Protein AF-A0A964MCM8-F1 (afdb_monomer)

Solvent-accessible surface area (backbone atoms only — not comparable to full-atom values): 9255 Å² total; per-residue (Å²): 135,84,78,89,82,78,86,88,71,55,72,67,58,55,50,50,52,54,50,53,54,49,52,50,50,51,35,54,75,69,62,59,76,47,90,63,88,43,72,68,50,42,53,50,51,51,52,51,49,53,51,48,52,52,49,48,54,55,45,53,73,72,63,67,75,80,84,66,51,54,49,57,73,44,36,66,46,43,74,68,31,87,47,74,64,31,44,46,51,30,37,40,53,39,20,76,65,66,74,76,42,90,62,62,58,70,63,44,62,72,70,38,53,75,67,56,45,48,52,52,51,47,44,51,51,48,42,72,73,48,45,83,72,33,65,48,47,54,51,49,36,52,52,54,52,53,50,53,51,52,53,54,50,53,55,58,77,74,105

Sequence (159 aa):
MSKPRYIVIEASELHSLVTTGRQLLDLIQHGNLVAAEDDIALARCTGVTNLLDAHLADVEGLLIDQSASPFAEHRETLIHGGYSTARRLADLSLHLWNDSNPVALARLFGNADTRHTRMALEIIAAYASEGENDPAFMALGNELRDQRRAEAETNREAA

Nearest PDB structures (foldseek):
  3aai-assembly1_B  TM=5.731E-01  e=9.913E+00  Thermus thermophilus HB8
  3aai-assembly1_D  TM=5.545E-01  e=9.913E+00  Thermus thermophilus HB8
  1ow6-assembly3_C-3  TM=3.435E-01  e=3.345E+00  Homo sapiens

Radiu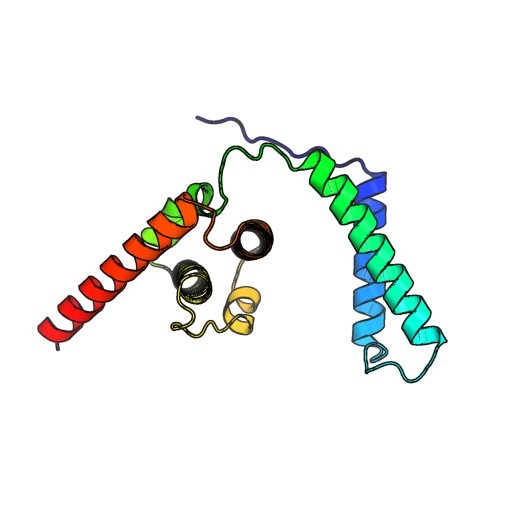s of gyration: 19.25 Å; Cα contacts (8 Å, |Δi|>4): 92; chains: 1; bounding box: 41×38×56 Å

Foldseek 3Di:
DDDDDDQDDPPVLVVLVVVLVVLVVVCVVVVLPDPDPDPVSVVSVVVSVVSVVVSVVVVVVRVPPVPDQLLRVCVCLCQVVPDDLSVLLVLLLLCLQPVPRDHPVVVNVVPDDPVSVVSSVSSVVSCVVQNPVPPSSNVSNVSSVVVVVVVVVVVVVVD

Structure (mmCIF, N/CA/C/O backbone):
data_AF-A0A964MCM8-F1
#
_entry.id   AF-A0A964MCM8-F1
#
loop_
_atom_site.group_PDB
_atom_site.id
_atom_site.type_symbol
_atom_site.label_atom_id
_atom_site.label_alt_id
_atom_site.label_comp_id
_atom_site.label_asym_id
_atom_site.label_entity_id
_atom_site.label_seq_id
_atom_site.pdbx_PDB_ins_code
_atom_site.Cartn_x
_atom_site.Cartn_y
_atom_site.Cartn_z
_atom_site.occupancy
_atom_site.B_iso_or_equiv
_atom_site.auth_seq_id
_atom_site.auth_comp_id
_atom_site.auth_asym_id
_atom_site.auth_atom_id
_atom_site.pdbx_PDB_model_num
ATOM 1 N N . MET A 1 1 ? 17.357 18.616 2.699 1.00 36.03 1 MET A N 1
ATOM 2 C CA . MET A 1 1 ? 17.339 17.524 3.699 1.00 36.03 1 MET A CA 1
ATOM 3 C C . MET A 1 1 ? 16.099 17.714 4.559 1.00 36.03 1 MET A C 1
ATOM 5 O O . MET A 1 1 ? 16.054 18.675 5.318 1.00 36.03 1 MET A O 1
ATOM 9 N N . SER A 1 2 ? 15.064 16.896 4.355 1.00 36.19 2 SER A N 1
ATOM 10 C CA . SER A 1 2 ? 13.811 16.982 5.120 1.00 36.19 2 SER A CA 1
ATOM 11 C C . SER A 1 2 ? 14.014 16.361 6.507 1.00 36.19 2 SER A C 1
ATOM 13 O O . SER A 1 2 ? 14.630 15.300 6.609 1.00 36.19 2 SER A O 1
ATOM 15 N N . LYS A 1 3 ? 13.571 17.032 7.578 1.00 31.70 3 LYS A N 1
ATOM 16 C CA . LYS A 1 3 ? 13.626 16.477 8.943 1.00 31.70 3 LYS A CA 1
ATOM 17 C C . LYS A 1 3 ? 12.657 15.287 9.040 1.00 31.70 3 LYS A C 1
ATOM 19 O O . LYS A 1 3 ? 11.538 15.418 8.548 1.00 31.70 3 LYS A O 1
ATOM 24 N N . PRO A 1 4 ? 13.027 14.173 9.701 1.00 30.97 4 PRO A N 1
ATOM 25 C CA . PRO A 1 4 ? 12.075 13.105 9.983 1.00 30.97 4 PRO A CA 1
ATOM 26 C C . PRO A 1 4 ? 10.938 13.662 10.850 1.00 30.97 4 PRO A C 1
ATOM 28 O O . PRO A 1 4 ? 11.187 14.245 11.908 1.00 30.97 4 PRO A O 1
ATOM 31 N N . ARG A 1 5 ? 9.698 13.541 10.362 1.00 37.16 5 ARG A N 1
ATOM 32 C CA . ARG A 1 5 ? 8.482 13.870 11.113 1.00 37.16 5 ARG A CA 1
ATOM 33 C C . ARG A 1 5 ? 8.104 12.646 11.944 1.00 37.16 5 ARG A C 1
ATOM 35 O O . ARG A 1 5 ? 7.924 11.562 11.397 1.00 37.16 5 ARG A O 1
ATOM 42 N N . TYR A 1 6 ? 8.042 12.818 13.260 1.00 36.84 6 TYR A N 1
ATOM 43 C CA . TYR A 1 6 ? 7.630 11.774 14.194 1.00 36.84 6 TYR A CA 1
ATOM 44 C C . TYR A 1 6 ? 6.135 11.921 14.469 1.00 36.84 6 TYR A C 1
ATOM 46 O O . TYR A 1 6 ? 5.675 13.025 14.754 1.00 36.84 6 TYR A O 1
ATOM 54 N N . ILE A 1 7 ? 5.400 10.813 14.393 1.00 42.69 7 ILE A N 1
ATOM 55 C CA . ILE A 1 7 ? 4.033 10.730 14.908 1.00 42.69 7 ILE A CA 1
ATOM 56 C C . ILE A 1 7 ? 4.163 10.521 16.415 1.00 42.69 7 ILE A C 1
ATOM 58 O O . ILE A 1 7 ? 4.815 9.572 16.857 1.00 42.69 7 ILE A O 1
ATOM 62 N N . VAL A 1 8 ? 3.603 11.442 17.194 1.00 41.28 8 VAL A N 1
ATOM 63 C CA . VAL A 1 8 ? 3.548 11.331 18.652 1.00 41.28 8 VAL A CA 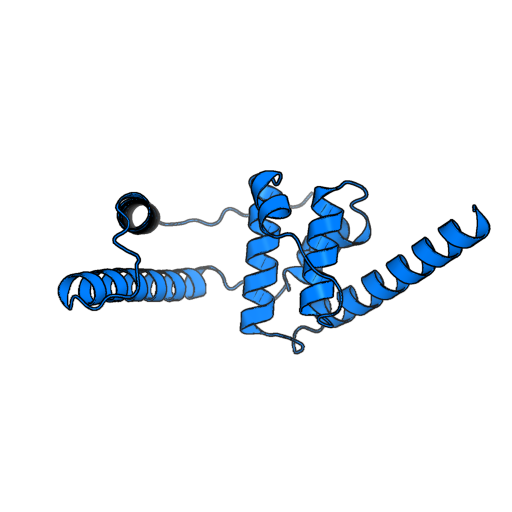1
ATOM 64 C C . VAL 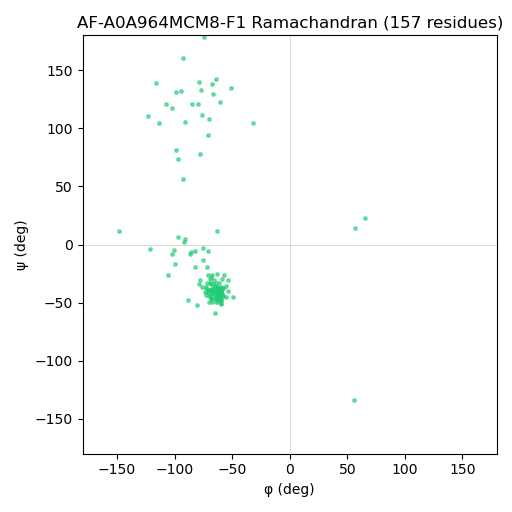A 1 8 ? 2.241 10.625 18.981 1.00 41.28 8 VAL A C 1
ATOM 66 O O . VAL A 1 8 ? 1.178 11.213 18.835 1.00 41.28 8 VAL A O 1
ATOM 69 N N . ILE A 1 9 ? 2.339 9.352 19.354 1.00 46.50 9 ILE A N 1
ATOM 70 C CA . ILE A 1 9 ? 1.222 8.570 19.890 1.00 46.50 9 ILE A CA 1
ATOM 71 C C . ILE A 1 9 ? 1.387 8.575 21.404 1.00 46.50 9 ILE A C 1
ATOM 73 O O . ILE A 1 9 ? 2.487 8.295 21.899 1.00 46.50 9 ILE A O 1
ATOM 77 N N . GLU A 1 10 ? 0.324 8.884 22.138 1.00 54.09 10 GLU A N 1
ATOM 78 C CA . GLU A 1 10 ? 0.373 8.829 23.594 1.00 54.09 10 GLU A CA 1
ATOM 79 C C . GLU A 1 10 ? 0.601 7.383 24.053 1.00 54.09 10 GLU A C 1
ATOM 81 O O . GLU A 1 10 ? 0.086 6.417 23.480 1.00 54.09 10 GLU A O 1
ATOM 86 N N . ALA A 1 11 ? 1.390 7.196 25.113 1.00 49.72 11 ALA A N 1
ATOM 87 C CA . ALA A 1 11 ? 1.774 5.856 25.566 1.00 49.72 11 ALA A CA 1
ATOM 88 C C . ALA A 1 11 ? 0.557 4.976 25.919 1.00 49.72 11 ALA A C 1
ATOM 90 O O . ALA A 1 11 ? 0.608 3.755 25.761 1.00 49.72 11 ALA A O 1
ATOM 91 N N . SER A 1 12 ? -0.542 5.592 26.364 1.00 52.06 12 SER A N 1
ATOM 92 C CA . SER A 1 12 ? -1.817 4.925 26.640 1.00 52.06 12 SER A CA 1
ATOM 93 C C . SER A 1 12 ? -2.510 4.411 25.379 1.00 52.06 12 SER A C 1
ATOM 95 O O . SER A 1 12 ? -3.036 3.302 25.392 1.00 52.06 12 SER A O 1
ATOM 97 N N . GLU A 1 13 ? -2.479 5.172 24.287 1.00 51.34 13 GLU A N 1
ATOM 98 C CA . GLU A 1 13 ? -3.099 4.793 23.012 1.00 51.34 13 GLU A CA 1
ATOM 99 C C . GLU A 1 13 ? -2.336 3.633 22.373 1.00 51.34 13 GLU A C 1
ATOM 101 O O . GLU A 1 13 ? -2.929 2.635 21.964 1.00 51.34 13 GLU A O 1
ATOM 106 N N . LEU A 1 14 ? -1.000 3.703 22.397 1.00 54.69 14 LEU A N 1
ATOM 107 C CA . LEU A 1 14 ? -0.145 2.609 21.943 1.00 54.69 14 LEU A CA 1
ATOM 108 C C . LEU A 1 14 ? -0.375 1.332 22.768 1.00 54.69 14 LEU A C 1
ATOM 110 O O . LEU A 1 14 ? -0.400 0.229 22.220 1.00 54.69 14 LEU A O 1
ATOM 114 N N . HIS A 1 15 ? -0.563 1.466 24.084 1.00 59.41 15 HIS A N 1
ATOM 115 C CA . HIS A 1 15 ? -0.838 0.332 24.963 1.00 59.41 15 HIS A CA 1
ATOM 116 C C . HIS A 1 15 ? -2.194 -0.321 24.665 1.00 59.41 15 HIS A C 1
ATOM 118 O O . HIS A 1 15 ? -2.280 -1.552 24.606 1.00 59.41 15 HIS A O 1
ATOM 124 N N . SER A 1 16 ? -3.234 0.482 24.430 1.00 57.84 16 SER A N 1
ATOM 125 C CA . SER A 1 16 ? -4.555 -0.012 24.036 1.00 57.84 16 SER A CA 1
ATOM 126 C C . SER A 1 16 ? -4.505 -0.723 22.685 1.00 57.84 16 SER A C 1
ATOM 128 O O . SER A 1 16 ? -4.964 -1.858 22.584 1.00 57.84 16 SER A O 1
ATOM 130 N N . LEU A 1 17 ? -3.834 -0.141 21.685 1.00 58.72 17 LEU A N 1
ATOM 131 C CA . LEU A 1 17 ? -3.694 -0.740 20.355 1.00 58.72 17 LEU A CA 1
ATOM 132 C C . LEU A 1 17 ? -2.978 -2.102 20.404 1.00 58.72 17 LEU A C 1
ATOM 134 O O . LEU A 1 17 ? -3.432 -3.085 19.815 1.00 58.72 17 LEU A O 1
ATOM 138 N N . VAL A 1 18 ? -1.878 -2.189 21.160 1.00 62.91 18 VAL A N 1
ATOM 139 C CA . VAL A 1 18 ? -1.137 -3.444 21.371 1.00 62.91 18 VAL A CA 1
ATOM 140 C C . VAL A 1 18 ? -1.993 -4.483 22.097 1.00 62.91 18 VAL A C 1
ATOM 142 O O . VAL A 1 18 ? -1.915 -5.673 21.787 1.00 62.91 18 VAL A O 1
ATOM 145 N N . THR A 1 19 ? -2.815 -4.057 23.054 1.00 67.81 19 THR A N 1
ATOM 146 C CA . THR A 1 19 ? -3.701 -4.953 23.807 1.00 67.81 19 THR A CA 1
ATOM 147 C C . THR A 1 19 ? -4.802 -5.521 22.913 1.00 67.81 19 THR A C 1
ATOM 149 O O . THR A 1 19 ? -4.988 -6.738 22.884 1.00 67.81 19 THR A O 1
ATOM 152 N N . THR A 1 20 ? -5.448 -4.677 22.109 1.00 63.22 20 THR A N 1
ATOM 153 C CA . THR A 1 20 ? -6.469 -5.082 21.131 1.00 63.22 20 THR A CA 1
ATOM 154 C C . THR A 1 20 ? -5.890 -6.030 20.078 1.00 63.22 20 THR A C 1
ATOM 156 O O . THR A 1 20 ? -6.459 -7.088 19.805 1.00 63.22 20 THR A O 1
ATOM 159 N N . GLY A 1 21 ? -4.697 -5.729 19.549 1.00 62.41 21 GLY A N 1
ATOM 160 C CA . GLY A 1 21 ? -4.002 -6.608 18.603 1.00 62.41 21 GLY A CA 1
ATOM 161 C C . GLY A 1 21 ? -3.665 -7.987 19.185 1.00 62.41 21 GLY A C 1
ATOM 162 O O . GLY A 1 21 ? -3.789 -9.000 18.497 1.00 62.41 21 GLY A O 1
ATOM 163 N N . ARG A 1 22 ? -3.293 -8.057 20.471 1.00 64.25 22 ARG A N 1
ATOM 164 C CA . ARG A 1 22 ? -3.052 -9.332 21.170 1.00 64.25 22 ARG A CA 1
ATOM 165 C C . ARG A 1 22 ? -4.330 -10.143 21.360 1.00 64.25 22 ARG A C 1
ATOM 167 O O . ARG A 1 22 ? -4.288 -11.355 21.192 1.00 64.25 22 ARG A O 1
ATOM 174 N N . GLN A 1 23 ? -5.448 -9.492 21.673 1.00 61.06 23 GLN A N 1
ATOM 175 C CA . GLN A 1 23 ? -6.742 -10.163 21.822 1.00 61.06 23 GLN A CA 1
ATOM 176 C C . GLN A 1 23 ? -7.234 -10.757 20.496 1.00 61.06 23 GLN A C 1
ATOM 178 O O . GLN A 1 23 ? -7.723 -11.882 20.475 1.00 61.06 23 GLN A O 1
ATOM 183 N N . LEU A 1 24 ? -7.039 -10.053 19.377 1.00 60.75 24 LEU A N 1
ATOM 184 C CA . LEU A 1 24 ? -7.318 -10.599 18.044 1.00 60.75 24 LEU A CA 1
ATOM 185 C C . LEU A 1 24 ? -6.454 -11.812 17.730 1.00 60.75 24 LEU A C 1
ATOM 187 O O . LEU A 1 24 ? -6.965 -12.830 17.272 1.00 60.75 24 LEU A O 1
ATOM 191 N N . LEU A 1 25 ? -5.150 -11.711 17.988 1.00 58.91 25 LEU A N 1
ATOM 192 C CA . LEU A 1 25 ? -4.222 -12.807 17.742 1.00 58.91 25 LEU A CA 1
ATOM 193 C C . LEU A 1 25 ? -4.598 -14.058 18.551 1.00 58.91 25 LEU A C 1
ATOM 195 O O . LEU A 1 25 ? -4.571 -15.155 18.001 1.00 58.91 25 LEU A O 1
ATOM 199 N N . ASP A 1 26 ? -5.003 -13.888 19.810 1.00 65.62 26 ASP A N 1
ATOM 200 C CA . ASP A 1 26 ? -5.480 -14.962 20.689 1.00 65.62 26 ASP A CA 1
ATOM 201 C C . ASP A 1 26 ? -6.758 -15.629 20.144 1.00 65.62 26 ASP A C 1
ATOM 203 O O . ASP A 1 26 ? -6.834 -16.854 20.020 1.00 65.62 26 ASP A O 1
ATOM 207 N N . LEU A 1 27 ? -7.732 -14.825 19.698 1.00 60.66 27 LEU A N 1
ATOM 208 C CA . LEU A 1 27 ? -8.968 -15.319 19.078 1.00 60.66 27 LEU A CA 1
ATOM 209 C C . LEU A 1 27 ? -8.703 -16.105 17.783 1.00 60.66 27 LEU A C 1
ATOM 211 O O . LEU A 1 27 ? -9.350 -17.129 17.547 1.00 60.66 27 LEU A O 1
ATOM 215 N N . ILE A 1 28 ? -7.741 -15.660 16.966 1.00 58.12 28 ILE A N 1
ATOM 216 C CA . ILE A 1 28 ? -7.313 -16.361 15.745 1.00 58.12 28 ILE A CA 1
ATOM 217 C C . ILE A 1 28 ? -6.619 -17.681 16.104 1.00 58.12 28 ILE A C 1
ATOM 219 O 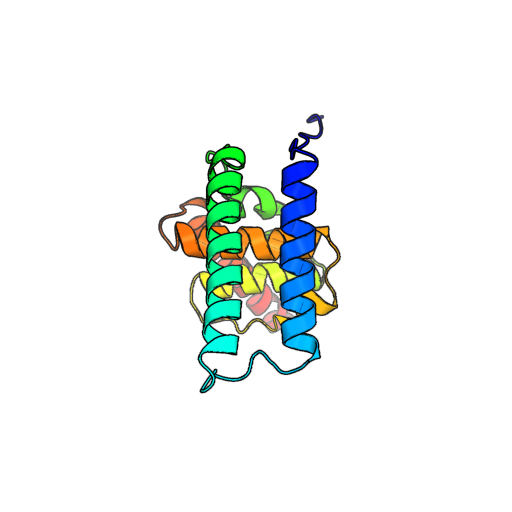O . ILE A 1 28 ? -6.955 -18.728 15.552 1.00 58.12 28 ILE A O 1
ATOM 223 N N . GLN A 1 29 ? -5.660 -17.650 17.034 1.00 63.16 29 GLN A N 1
ATOM 224 C CA . GLN A 1 29 ? -4.850 -18.814 17.414 1.00 63.16 29 GLN A CA 1
ATOM 225 C C . GLN A 1 29 ? -5.668 -19.922 18.076 1.00 63.16 29 GLN A C 1
ATOM 227 O O . GLN A 1 29 ? -5.344 -21.100 17.928 1.00 63.16 29 GLN A O 1
ATOM 232 N N . HIS A 1 30 ? -6.737 -19.558 18.778 1.00 66.88 30 HIS A N 1
ATOM 233 C CA . HIS A 1 30 ? -7.634 -20.509 19.423 1.00 66.88 30 HIS A CA 1
ATOM 234 C C . HIS A 1 30 ? -8.807 -20.952 18.544 1.00 66.88 30 HIS A C 1
ATOM 236 O O . HIS A 1 30 ? -9.651 -21.710 19.011 1.00 66.88 30 HIS A O 1
ATOM 242 N N . GLY A 1 31 ? -8.853 -20.533 17.273 1.00 54.66 31 GLY A N 1
ATOM 243 C CA . GLY A 1 31 ? -9.912 -20.938 16.346 1.00 54.66 31 GLY A CA 1
ATOM 244 C C . GLY A 1 31 ? -11.294 -20.414 16.744 1.00 54.66 31 GLY A C 1
ATOM 245 O O . GLY A 1 31 ? -12.300 -20.986 16.343 1.00 54.66 31 GLY A O 1
ATOM 246 N N . ASN A 1 32 ? -11.348 -19.333 17.527 1.00 55.50 32 ASN A N 1
ATOM 247 C CA . ASN A 1 32 ? -12.593 -18.697 17.964 1.00 55.50 32 ASN A CA 1
ATOM 248 C C . ASN A 1 32 ? -13.125 -17.687 16.931 1.00 55.50 32 ASN A C 1
ATOM 250 O O . ASN A 1 32 ? -14.227 -17.170 17.079 1.00 55.50 32 ASN A O 1
ATOM 254 N N . LEU A 1 33 ? -12.349 -17.417 15.877 1.00 51.84 33 LEU A N 1
ATOM 255 C CA . LEU A 1 33 ? -12.755 -16.690 14.672 1.00 51.84 33 LEU A CA 1
ATOM 256 C C . LEU A 1 33 ? -13.235 -17.672 13.593 1.00 51.84 33 LEU A C 1
ATOM 258 O O . LEU A 1 33 ? -12.713 -17.730 12.483 1.00 51.84 33 LEU A O 1
ATOM 262 N N . VAL A 1 34 ? -14.228 -18.486 13.933 1.00 46.16 34 VAL A N 1
ATOM 263 C CA . VAL A 1 34 ? -15.042 -19.229 12.963 1.00 46.16 34 VAL A CA 1
ATOM 264 C C . VAL A 1 34 ? -16.456 -18.682 13.108 1.00 46.16 34 VAL A C 1
ATOM 266 O O . VAL A 1 34 ? -16.851 -18.375 14.229 1.00 46.16 34 VAL A O 1
ATOM 269 N N . ALA A 1 35 ? -17.159 -18.487 11.983 1.00 46.00 35 ALA A N 1
ATOM 270 C CA . ALA A 1 35 ? -18.496 -17.889 11.893 1.00 46.00 35 ALA A CA 1
ATOM 271 C C . ALA A 1 35 ? -19.339 -18.195 13.143 1.00 46.00 35 ALA A C 1
ATOM 273 O O . ALA A 1 35 ? -19.735 -19.337 13.365 1.00 46.00 35 ALA A O 1
ATOM 274 N N . ALA A 1 36 ? -19.498 -17.190 14.005 1.00 45.91 36 ALA A N 1
ATOM 275 C CA . ALA A 1 36 ? -20.010 -17.393 15.348 1.00 45.91 36 ALA A CA 1
ATOM 276 C C . ALA A 1 36 ? -21.498 -17.767 15.293 1.00 45.91 36 ALA A C 1
ATOM 278 O O . ALA A 1 36 ? -22.340 -16.919 15.018 1.00 45.91 36 ALA A O 1
ATOM 279 N N . GLU A 1 37 ? -21.814 -19.031 15.578 1.00 49.94 37 GLU A N 1
ATOM 280 C CA . GLU A 1 37 ? -23.148 -19.449 16.043 1.00 49.94 37 GLU A CA 1
ATOM 281 C C . GLU A 1 37 ? -23.307 -19.227 17.565 1.00 49.94 37 GLU A C 1
ATOM 283 O O . GLU A 1 37 ? -24.387 -19.426 18.113 1.00 49.94 37 GLU A O 1
ATOM 288 N N . ASP A 1 38 ? -22.233 -18.812 18.252 1.00 58.44 38 ASP A N 1
ATOM 289 C CA . ASP A 1 38 ? -22.187 -18.538 19.691 1.00 58.44 38 ASP A CA 1
ATOM 290 C C . ASP A 1 38 ? -22.227 -17.0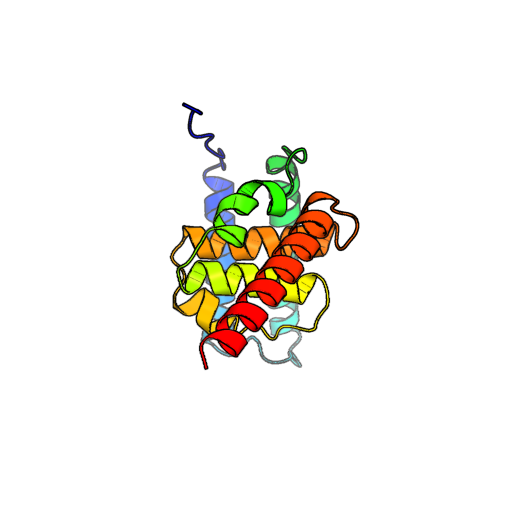24 19.968 1.00 58.44 38 ASP A C 1
ATOM 292 O O . ASP A 1 38 ? -21.304 -16.279 19.613 1.00 58.44 38 ASP A O 1
ATOM 296 N N . ASP A 1 39 ? -23.284 -16.583 20.656 1.00 54.12 39 ASP A N 1
ATOM 297 C CA . ASP A 1 39 ? -23.525 -15.195 21.069 1.00 54.12 39 ASP A CA 1
ATOM 298 C C . ASP A 1 39 ? -22.345 -14.589 21.852 1.00 54.12 39 ASP A C 1
ATOM 300 O O . ASP A 1 39 ? -22.085 -13.385 21.768 1.00 54.12 39 ASP A O 1
ATOM 304 N N . ILE A 1 40 ? -21.583 -15.405 22.591 1.00 57.00 40 ILE A N 1
ATOM 305 C CA . ILE A 1 40 ? -20.431 -14.941 23.376 1.00 57.00 40 ILE A CA 1
ATOM 306 C C . ILE A 1 40 ? -19.245 -14.611 22.463 1.00 57.00 40 ILE A C 1
ATOM 308 O O . ILE A 1 40 ? -18.553 -13.609 22.675 1.00 57.00 40 ILE A O 1
ATOM 312 N N . ALA A 1 41 ? -18.997 -15.434 21.443 1.00 52.12 41 ALA A N 1
ATOM 313 C CA . ALA A 1 41 ? -17.938 -15.199 20.466 1.00 52.12 41 ALA A CA 1
ATOM 314 C C . ALA A 1 41 ? -18.262 -13.985 19.585 1.00 52.12 41 ALA A C 1
ATOM 316 O O . ALA A 1 41 ? -17.377 -13.160 19.333 1.00 52.12 41 ALA A O 1
ATOM 317 N N . LEU A 1 42 ? -19.534 -13.820 19.204 1.00 54.97 42 LEU A N 1
ATOM 318 C CA . LEU A 1 42 ? -20.012 -12.648 18.474 1.00 54.97 42 LEU A CA 1
ATOM 319 C C . LEU A 1 42 ? -19.835 -11.367 19.300 1.00 54.97 42 LEU A C 1
ATOM 321 O O . LEU A 1 42 ? -19.215 -10.424 18.819 1.00 54.97 42 LEU A O 1
ATOM 325 N N . ALA A 1 43 ? -20.266 -11.354 20.566 1.00 59.38 43 ALA A N 1
ATOM 326 C CA . ALA A 1 43 ? -20.105 -10.195 21.447 1.00 59.38 43 ALA A CA 1
ATOM 327 C C . ALA A 1 43 ? -18.630 -9.801 21.652 1.00 59.38 43 ALA A C 1
ATOM 329 O O . ALA A 1 43 ? -18.301 -8.614 21.701 1.00 59.38 43 ALA A O 1
ATOM 330 N N . ARG A 1 44 ? -17.725 -10.786 21.734 1.00 54.28 44 ARG A N 1
ATOM 331 C CA . ARG A 1 44 ? -16.276 -10.546 21.824 1.00 54.28 44 ARG A CA 1
ATOM 332 C C . ARG A 1 44 ? -15.708 -9.966 20.533 1.00 54.28 44 ARG A C 1
ATOM 334 O O . ARG A 1 44 ? -14.970 -8.987 20.602 1.00 54.28 44 ARG A O 1
ATOM 341 N N . CYS A 1 45 ? -16.073 -10.520 19.378 1.00 53.03 45 CYS A N 1
ATOM 342 C CA . CYS A 1 45 ? -15.642 -9.993 18.083 1.00 53.03 45 CYS A CA 1
ATOM 343 C C . CYS A 1 45 ? -16.163 -8.568 17.868 1.00 53.03 45 CYS A C 1
ATOM 345 O O . CYS A 1 45 ? -15.379 -7.686 17.544 1.00 53.03 45 CYS A O 1
ATOM 347 N N . THR A 1 46 ? -17.442 -8.309 18.155 1.00 59.22 46 THR A N 1
ATOM 348 C CA . THR A 1 46 ? -18.038 -6.967 18.089 1.00 59.22 46 THR A CA 1
ATOM 349 C C . THR A 1 46 ? -17.351 -5.987 19.038 1.00 59.22 46 THR A C 1
ATOM 351 O O . THR A 1 46 ? -17.083 -4.856 18.648 1.00 59.22 46 THR A O 1
ATOM 354 N N . GLY A 1 47 ? -17.015 -6.401 20.264 1.00 58.94 47 GLY A N 1
ATOM 355 C CA . GLY A 1 47 ? -16.280 -5.554 21.207 1.00 58.94 47 GLY A CA 1
ATOM 356 C C . GLY A 1 47 ? -14.901 -5.149 20.684 1.00 58.94 47 GLY A C 1
ATOM 357 O O . GLY A 1 47 ? -14.505 -3.995 20.810 1.00 58.94 47 GLY A O 1
ATOM 358 N N . VAL A 1 48 ? -14.197 -6.080 20.042 1.00 56.53 48 VAL A N 1
ATOM 359 C CA . VAL A 1 48 ? -12.890 -5.823 19.433 1.00 56.53 48 VAL A CA 1
ATOM 360 C C . VAL A 1 48 ? -13.006 -4.957 18.176 1.00 56.53 48 VAL A C 1
ATOM 362 O O . VAL A 1 48 ? -12.211 -4.037 18.019 1.00 56.53 48 VAL A O 1
ATOM 365 N N . THR A 1 49 ? -14.002 -5.189 17.315 1.00 58.03 49 THR A N 1
ATOM 366 C CA . THR A 1 49 ? -14.278 -4.333 16.149 1.00 58.03 49 THR A CA 1
ATOM 367 C C . THR A 1 49 ? -14.614 -2.909 16.582 1.00 58.03 49 THR A C 1
ATOM 369 O O . THR A 1 49 ? -14.004 -1.980 16.081 1.00 58.03 49 THR A O 1
ATOM 372 N N . ASN A 1 50 ? -15.472 -2.727 17.589 1.00 60.91 50 ASN A N 1
ATOM 373 C CA . ASN A 1 50 ? -15.807 -1.400 18.113 1.00 60.91 50 ASN A CA 1
ATOM 374 C C . ASN A 1 50 ? -14.591 -0.682 18.721 1.00 60.91 50 ASN A C 1
ATOM 376 O O . ASN A 1 50 ? -14.477 0.534 18.608 1.00 60.91 50 ASN A O 1
ATOM 380 N N . LEU A 1 51 ? -13.686 -1.417 19.379 1.00 59.28 51 LEU A N 1
ATOM 381 C CA . LEU A 1 51 ? -12.436 -0.857 19.905 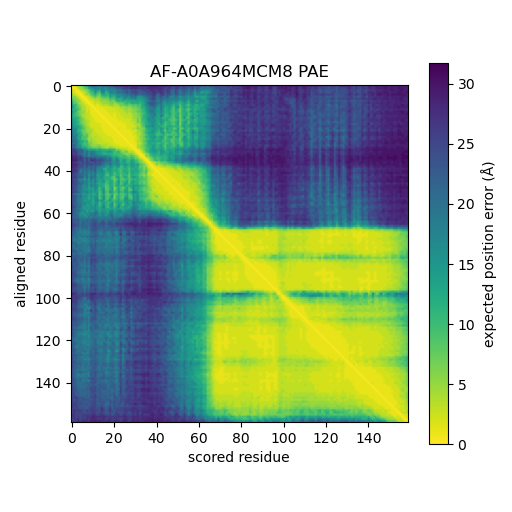1.00 59.28 51 LEU A CA 1
ATOM 382 C C . LEU A 1 51 ? -11.464 -0.483 18.784 1.00 59.28 51 LEU A C 1
ATOM 384 O O . LEU A 1 51 ? -10.802 0.546 18.876 1.00 59.28 51 LEU A O 1
ATOM 388 N N . LEU A 1 52 ? -11.377 -1.302 17.734 1.00 58.53 52 LEU A N 1
ATOM 389 C CA . LEU A 1 52 ? -10.608 -0.967 16.542 1.00 58.53 52 LEU A CA 1
ATOM 390 C C . LEU A 1 52 ? -11.185 0.261 15.845 1.00 58.53 52 LEU A C 1
ATOM 392 O O . LEU A 1 52 ? -10.413 1.158 15.553 1.00 58.53 52 LEU A O 1
ATOM 396 N N . ASP A 1 53 ? -12.500 0.338 15.650 1.00 58.50 53 ASP A N 1
ATOM 397 C CA . ASP A 1 53 ? -13.176 1.472 15.013 1.00 58.50 53 ASP A CA 1
ATOM 398 C C . ASP A 1 53 ? -13.011 2.760 15.827 1.00 58.50 53 ASP A C 1
ATOM 400 O O . ASP A 1 53 ? -12.718 3.810 15.264 1.00 58.50 53 ASP A O 1
ATOM 404 N N . ALA A 1 54 ? -13.126 2.691 17.159 1.00 62.16 54 ALA A N 1
ATOM 405 C CA . ALA A 1 54 ? -12.882 3.838 18.034 1.00 62.16 54 ALA A CA 1
ATOM 406 C C . ALA A 1 54 ? -11.427 4.321 17.941 1.00 62.16 54 ALA A C 1
ATOM 408 O O . ALA A 1 54 ? -11.173 5.514 17.805 1.00 62.16 54 ALA A O 1
ATOM 409 N N . HIS A 1 55 ? -10.466 3.394 17.944 1.00 58.97 55 HIS A N 1
ATOM 410 C CA . HIS A 1 55 ? -9.059 3.748 17.788 1.00 58.97 55 HIS A CA 1
ATOM 411 C C . HIS A 1 55 ? -8.709 4.198 16.372 1.00 58.97 55 HIS A C 1
ATOM 413 O O . HIS A 1 55 ? -7.857 5.065 16.226 1.00 58.97 55 HIS A O 1
ATOM 419 N N . LEU A 1 56 ? -9.354 3.658 15.339 1.00 57.25 56 LEU A N 1
ATOM 420 C CA . LEU A 1 56 ? -9.241 4.151 13.971 1.00 57.25 56 LEU A CA 1
ATOM 421 C C . LEU A 1 56 ? -9.778 5.576 13.878 1.00 57.25 56 LEU A C 1
ATOM 423 O O . LEU A 1 56 ? -9.090 6.396 13.298 1.00 57.25 56 LEU A O 1
ATOM 427 N N . ALA A 1 57 ? -10.905 5.905 14.512 1.00 56.59 57 ALA A N 1
ATOM 428 C CA . ALA A 1 57 ? -11.440 7.267 14.538 1.00 56.59 57 ALA A CA 1
ATOM 429 C C . ALA A 1 57 ? -10.519 8.258 15.284 1.00 56.59 57 ALA A C 1
ATOM 431 O O . ALA A 1 57 ? -10.304 9.380 14.820 1.00 56.59 57 ALA A O 1
ATOM 432 N N . ASP A 1 58 ? -9.927 7.843 16.410 1.00 49.56 58 ASP A N 1
ATOM 433 C CA . ASP A 1 58 ? -8.973 8.666 17.171 1.00 49.56 58 ASP A CA 1
ATOM 434 C C . ASP A 1 58 ? -7.651 8.861 16.404 1.00 49.56 58 ASP A C 1
ATOM 436 O O . ASP A 1 58 ? -7.079 9.953 16.371 1.00 49.56 58 ASP A O 1
ATOM 440 N N . VAL A 1 59 ? -7.183 7.808 15.727 1.00 48.66 59 VAL A N 1
ATOM 441 C CA . VAL A 1 59 ? -5.986 7.836 14.881 1.00 48.66 59 VAL A CA 1
ATOM 442 C C . VAL A 1 59 ? -6.246 8.599 13.580 1.00 48.66 59 VAL A C 1
ATOM 444 O O . VAL A 1 59 ? -5.377 9.349 13.155 1.00 48.66 59 VAL A O 1
ATOM 447 N N . GLU A 1 60 ? -7.432 8.511 12.980 1.00 48.19 60 GLU A N 1
ATOM 448 C CA . GLU A 1 60 ? -7.867 9.348 11.855 1.00 48.19 60 GLU A CA 1
ATOM 449 C C . GLU A 1 60 ? -7.850 10.828 12.252 1.00 48.19 60 GLU A C 1
ATOM 451 O O . GLU A 1 60 ? -7.345 11.651 11.496 1.00 48.19 60 GLU A O 1
ATOM 456 N N . GLY A 1 61 ? -8.269 11.170 13.475 1.00 42.78 61 GLY A N 1
ATOM 457 C CA . GLY A 1 61 ? -8.140 12.527 14.020 1.00 42.78 61 GLY A CA 1
ATOM 458 C C . GLY A 1 61 ? -6.691 13.018 14.180 1.00 42.78 61 GLY A C 1
ATOM 459 O O . GLY A 1 61 ? -6.443 14.224 14.133 1.00 42.78 61 GLY A O 1
ATOM 460 N N . LEU A 1 62 ? -5.727 12.101 14.327 1.00 42.09 62 LEU A N 1
ATOM 461 C CA . LEU A 1 62 ? -4.292 12.382 14.487 1.00 42.09 62 LEU A CA 1
ATOM 462 C C . LEU A 1 62 ? -3.471 12.220 13.190 1.00 42.09 62 LEU A C 1
ATOM 464 O O . LEU A 1 62 ? -2.347 12.720 13.117 1.00 42.09 62 LEU A O 1
ATOM 468 N N . LEU A 1 63 ? -4.002 11.542 12.166 1.00 45.03 63 LEU A N 1
ATOM 469 C CA . LEU A 1 63 ? -3.298 11.199 10.920 1.00 45.03 63 LEU A CA 1
ATOM 470 C C . LEU A 1 63 ? -3.556 12.152 9.748 1.00 45.03 63 LEU A C 1
ATOM 472 O O . LEU A 1 63 ? -3.073 11.910 8.643 1.00 45.03 63 LEU A O 1
ATOM 476 N N . ILE A 1 64 ? -4.256 13.262 9.951 1.00 43.19 64 ILE A N 1
ATOM 477 C CA . ILE A 1 64 ? -4.627 14.140 8.842 1.00 43.19 64 ILE A CA 1
ATOM 478 C C . ILE A 1 64 ? -3.665 15.336 8.733 1.00 43.19 64 ILE A C 1
ATOM 480 O O . ILE A 1 64 ? -3.961 16.462 9.120 1.00 43.19 64 ILE A O 1
ATOM 484 N N . ASP A 1 65 ? -2.513 15.093 8.108 1.00 43.50 65 ASP A N 1
ATOM 485 C CA . ASP A 1 65 ? -2.026 15.999 7.056 1.00 43.50 65 ASP A CA 1
ATOM 486 C C . ASP A 1 65 ? -2.459 15.370 5.716 1.00 43.50 65 ASP A C 1
ATOM 488 O O . ASP A 1 65 ? -1.661 14.770 5.003 1.00 43.50 65 ASP A O 1
ATOM 492 N N . GLN A 1 66 ? -3.766 15.449 5.417 1.00 47.28 66 GLN A N 1
ATOM 493 C CA . GLN A 1 66 ? -4.464 14.904 4.227 1.00 47.28 66 GLN A CA 1
ATOM 494 C C . GLN A 1 66 ? -4.009 15.514 2.890 1.00 47.28 66 GLN A C 1
ATOM 496 O O . GLN A 1 66 ? -4.673 15.362 1.870 1.00 47.28 66 GLN A O 1
ATOM 501 N N . SER A 1 67 ? -2.912 16.263 2.850 1.00 53.34 67 SER A N 1
ATOM 502 C CA . SER A 1 67 ? -2.537 16.971 1.629 1.00 53.34 67 SER A CA 1
ATOM 503 C C . SER A 1 67 ? -1.793 16.094 0.614 1.00 53.34 67 SER A C 1
ATOM 505 O O . SER A 1 67 ? -1.772 16.437 -0.568 1.00 53.34 67 SER A O 1
ATOM 507 N N . ALA A 1 68 ? -1.210 14.964 1.032 1.00 71.56 68 ALA A N 1
ATOM 508 C CA . ALA A 1 68 ? -0.442 14.092 0.147 1.00 71.56 68 ALA A CA 1
ATOM 509 C C . ALA A 1 68 ? -0.996 12.663 0.125 1.00 71.56 68 ALA A C 1
ATOM 511 O O . ALA A 1 68 ? -0.861 11.911 1.085 1.00 71.56 68 ALA A O 1
ATOM 512 N N . SER A 1 69 ? -1.575 12.284 -1.013 1.00 87.81 69 SER A N 1
ATOM 513 C CA . SER A 1 69 ? -1.938 10.902 -1.330 1.00 87.81 69 SER A CA 1
ATOM 514 C C . SER A 1 69 ? -0.753 9.944 -1.101 1.00 87.81 69 SER A C 1
ATOM 516 O O . SER A 1 69 ? 0.349 10.225 -1.594 1.00 87.81 69 SER A O 1
ATOM 518 N N . PRO A 1 70 ? -0.943 8.776 -0.453 1.00 91.19 70 PRO A N 1
ATOM 519 C CA . PRO A 1 70 ? 0.103 7.755 -0.346 1.00 91.19 70 PRO A CA 1
ATOM 520 C C . PRO A 1 70 ? 0.630 7.275 -1.702 1.00 91.19 70 PRO A C 1
ATOM 522 O O . PRO A 1 70 ? 1.786 6.867 -1.819 1.00 91.19 70 PRO A O 1
ATOM 525 N N . PHE A 1 71 ? -0.184 7.365 -2.756 1.00 92.62 71 PHE A N 1
ATOM 526 C CA . PHE A 1 71 ? 0.257 7.073 -4.117 1.00 92.62 71 PHE A CA 1
ATOM 527 C C . PHE A 1 71 ? 1.255 8.111 -4.632 1.00 92.62 71 PHE A C 1
ATOM 529 O O . PHE A 1 71 ? 2.180 7.749 -5.359 1.00 92.62 71 PHE A O 1
ATOM 536 N N . ALA A 1 72 ? 1.116 9.379 -4.229 1.00 92.25 72 ALA A N 1
ATOM 537 C CA . ALA A 1 72 ? 2.103 10.420 -4.502 1.00 92.25 72 ALA A CA 1
ATOM 538 C C . ALA A 1 72 ? 3.370 10.237 -3.652 1.00 92.25 72 ALA A C 1
ATOM 540 O O . ALA A 1 72 ? 4.475 10.338 -4.185 1.00 92.25 72 ALA A O 1
ATOM 541 N N . GLU A 1 73 ? 3.222 9.932 -2.358 1.00 91.75 73 GLU A N 1
ATOM 542 C CA . GLU A 1 73 ? 4.349 9.725 -1.439 1.00 91.75 73 GLU A CA 1
ATOM 543 C C . GLU A 1 73 ? 5.247 8.564 -1.889 1.00 91.75 73 GLU A C 1
ATOM 545 O O . GLU A 1 73 ? 6.470 8.703 -1.975 1.00 91.75 73 GLU A O 1
ATOM 550 N N . HIS A 1 74 ? 4.644 7.426 -2.240 1.00 93.75 74 HIS A N 1
ATOM 551 C CA . HIS A 1 74 ? 5.376 6.201 -2.574 1.00 93.75 74 HIS A CA 1
ATOM 552 C C . HIS A 1 74 ? 5.689 6.058 -4.066 1.00 93.75 74 HIS A C 1
ATOM 554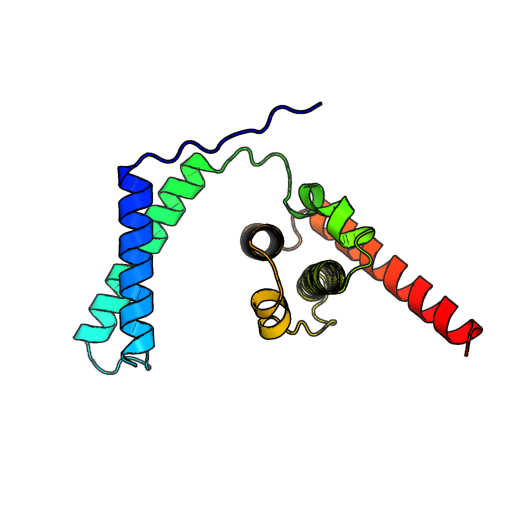 O O . HIS A 1 74 ? 6.310 5.070 -4.469 1.00 93.75 74 HIS A O 1
ATOM 560 N N . ARG A 1 75 ? 5.323 7.050 -4.891 1.00 93.19 75 ARG A N 1
ATOM 561 C CA . ARG A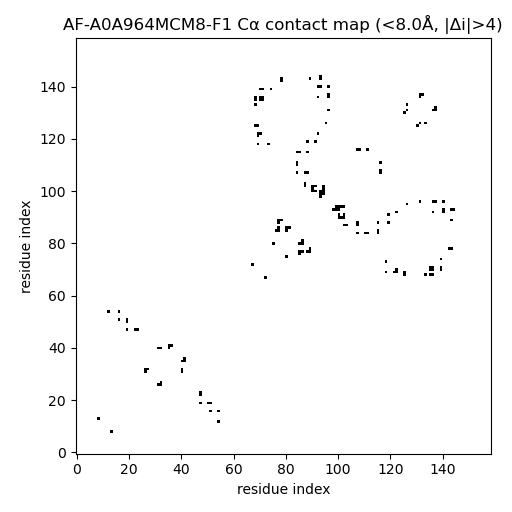 1 75 ? 5.441 7.026 -6.360 1.00 93.19 75 ARG A CA 1
ATOM 562 C C . ARG A 1 75 ? 6.820 6.596 -6.853 1.00 93.19 75 ARG A C 1
ATOM 564 O O . ARG A 1 75 ? 6.918 5.764 -7.750 1.00 93.19 75 ARG A O 1
ATOM 571 N N . GLU A 1 76 ? 7.891 7.129 -6.263 1.00 91.94 76 GLU A N 1
ATOM 572 C CA . GLU A 1 76 ? 9.267 6.786 -6.653 1.00 91.94 76 GLU A CA 1
ATOM 573 C C . GLU A 1 76 ? 9.546 5.286 -6.482 1.00 91.94 76 GLU A C 1
ATOM 575 O O . GLU A 1 76 ? 10.123 4.649 -7.362 1.00 91.94 76 GLU A O 1
ATOM 580 N N . THR A 1 77 ? 9.079 4.699 -5.378 1.00 93.25 77 THR A N 1
ATOM 581 C CA . THR A 1 77 ? 9.256 3.268 -5.104 1.0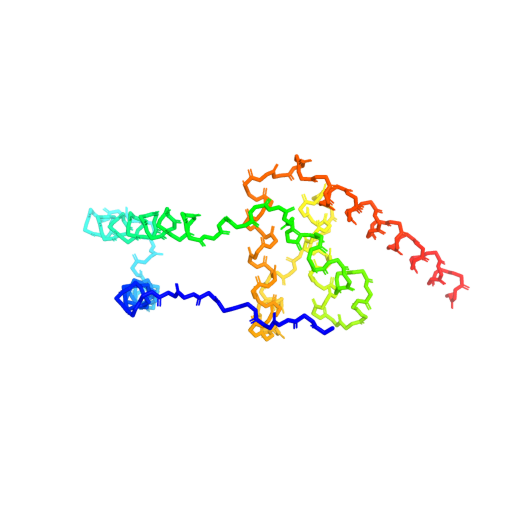0 93.25 77 THR A CA 1
ATOM 582 C C . THR A 1 77 ? 8.391 2.418 -6.031 1.00 93.25 77 THR A C 1
ATOM 584 O O . THR A 1 77 ? 8.857 1.392 -6.520 1.00 93.25 77 THR A O 1
ATOM 587 N N . LEU A 1 78 ? 7.157 2.848 -6.301 1.00 92.69 78 LEU A N 1
ATOM 588 C CA . LEU A 1 78 ? 6.208 2.108 -7.136 1.00 92.69 78 LEU A CA 1
ATOM 589 C C . LEU A 1 78 ? 6.631 2.072 -8.610 1.00 92.69 78 LEU A C 1
ATOM 591 O O . LEU A 1 78 ? 6.494 1.036 -9.253 1.00 92.69 78 LEU A O 1
ATOM 595 N N . ILE A 1 79 ? 7.188 3.165 -9.134 1.00 90.94 79 ILE A N 1
ATOM 596 C CA . ILE A 1 79 ? 7.586 3.263 -10.548 1.00 90.94 79 ILE A CA 1
ATOM 597 C C . ILE A 1 79 ? 9.018 2.763 -10.768 1.00 90.94 79 ILE A C 1
ATOM 599 O O . ILE A 1 79 ? 9.286 1.977 -11.680 1.00 90.94 79 ILE A O 1
ATOM 603 N N . HIS A 1 80 ? 9.964 3.212 -9.941 1.00 89.69 80 HIS A N 1
ATOM 604 C CA . HIS A 1 80 ? 11.395 2.980 -10.173 1.00 89.69 80 HIS A CA 1
ATOM 605 C C . HIS A 1 80 ? 11.974 1.837 -9.329 1.00 89.69 80 HIS A C 1
ATOM 607 O O . HIS A 1 80 ? 13.138 1.462 -9.499 1.00 89.69 80 HIS A O 1
ATOM 613 N N . GLY A 1 81 ? 11.183 1.242 -8.433 1.00 86.25 81 GLY A N 1
ATOM 614 C CA . GLY A 1 81 ? 11.601 0.101 -7.631 1.00 86.25 81 GLY A CA 1
ATOM 615 C C . GLY A 1 81 ? 11.727 -1.176 -8.463 1.00 86.25 81 GLY A C 1
ATOM 616 O O . GLY A 1 81 ? 10.774 -1.929 -8.638 1.00 86.25 81 GLY A O 1
ATOM 617 N N . GLY A 1 82 ? 12.940 -1.462 -8.937 1.00 82.31 82 GLY A N 1
ATOM 618 C CA . GLY A 1 82 ? 13.228 -2.639 -9.768 1.00 82.31 82 GLY A CA 1
ATOM 619 C C . GLY A 1 82 ? 13.279 -3.986 -9.030 1.00 82.31 82 GLY A C 1
ATOM 620 O O . GLY A 1 82 ? 13.475 -5.022 -9.663 1.00 82.31 82 GLY A O 1
ATOM 621 N N . TYR A 1 83 ? 13.133 -4.009 -7.702 1.00 87.44 83 TYR A N 1
ATOM 622 C CA . TYR A 1 83 ? 13.195 -5.238 -6.900 1.00 87.44 83 TYR A CA 1
ATOM 623 C C . TYR A 1 83 ? 11.813 -5.862 -6.675 1.00 87.44 83 TYR A C 1
ATOM 625 O O . TYR A 1 83 ? 10.773 -5.218 -6.792 1.00 87.44 83 TYR A O 1
ATOM 633 N N . SER A 1 84 ? 11.800 -7.153 -6.322 1.00 87.31 84 SER A N 1
ATOM 634 C CA . SER A 1 84 ? 10.570 -7.960 -6.328 1.00 87.31 84 SER A CA 1
ATOM 635 C C . SER A 1 84 ? 9.445 -7.415 -5.439 1.00 87.31 84 SER A C 1
ATOM 637 O O . SER A 1 84 ? 8.283 -7.488 -5.826 1.00 87.31 84 SER A O 1
ATOM 639 N N . THR A 1 85 ? 9.762 -6.862 -4.266 1.00 88.69 85 THR A N 1
ATOM 640 C CA . THR A 1 85 ? 8.759 -6.303 -3.346 1.00 88.69 85 THR A CA 1
ATOM 641 C C . THR A 1 85 ? 8.149 -5.013 -3.887 1.00 88.69 85 THR A C 1
ATOM 643 O O . THR A 1 85 ? 6.928 -4.901 -3.893 1.00 88.69 85 THR A O 1
ATOM 646 N N . ALA A 1 86 ? 8.953 -4.093 -4.430 1.00 91.12 86 ALA A N 1
ATOM 647 C CA . ALA A 1 86 ? 8.432 -2.899 -5.096 1.00 91.12 86 ALA A CA 1
ATOM 648 C C . ALA A 1 86 ? 7.568 -3.251 -6.311 1.00 91.12 86 ALA A C 1
ATOM 650 O O . ALA A 1 86 ? 6.491 -2.687 -6.481 1.00 91.12 86 ALA A O 1
ATOM 651 N N . ARG A 1 87 ? 7.965 -4.264 -7.091 1.00 90.12 87 ARG A N 1
ATOM 652 C CA . ARG A 1 87 ? 7.150 -4.741 -8.212 1.00 90.12 87 ARG A CA 1
ATOM 653 C C . ARG A 1 87 ? 5.779 -5.248 -7.758 1.00 90.12 87 ARG A C 1
ATOM 655 O O . ARG A 1 87 ? 4.784 -4.900 -8.375 1.00 90.12 87 ARG A O 1
ATOM 662 N N . ARG A 1 88 ? 5.717 -5.990 -6.646 1.00 91.31 88 ARG A N 1
ATOM 663 C CA . ARG A 1 88 ? 4.448 -6.449 -6.050 1.00 91.31 88 ARG A CA 1
ATOM 664 C C . ARG A 1 88 ? 3.595 -5.302 -5.505 1.00 91.31 88 ARG A C 1
ATOM 666 O O . ARG A 1 88 ? 2.376 -5.400 -5.564 1.00 91.31 88 ARG A O 1
ATOM 673 N N . LEU A 1 89 ? 4.210 -4.242 -4.978 1.00 92.94 89 LEU A N 1
ATOM 674 C CA . LEU A 1 89 ? 3.491 -3.029 -4.572 1.00 92.94 89 LEU A CA 1
ATOM 675 C C . LEU A 1 89 ? 2.908 -2.294 -5.788 1.00 92.94 89 LEU A C 1
ATOM 677 O O . LEU A 1 89 ? 1.760 -1.873 -5.750 1.00 92.94 89 LEU A O 1
ATOM 681 N N . ALA A 1 90 ? 3.655 -2.204 -6.890 1.00 92.81 90 ALA A N 1
ATOM 682 C CA . ALA A 1 90 ? 3.146 -1.652 -8.143 1.00 92.81 90 ALA A CA 1
ATOM 683 C C . ALA A 1 90 ? 1.996 -2.496 -8.716 1.00 92.81 90 ALA A C 1
ATOM 685 O O . ALA A 1 90 ? 0.994 -1.953 -9.174 1.00 92.81 90 ALA A O 1
ATOM 686 N N . ASP A 1 91 ? 2.113 -3.825 -8.646 1.00 91.00 91 ASP A N 1
ATOM 687 C CA . ASP A 1 91 ? 1.046 -4.738 -9.059 1.00 91.00 91 ASP A CA 1
ATOM 688 C C . ASP A 1 91 ? -0.193 -4.578 -8.162 1.00 91.00 91 ASP A C 1
ATOM 690 O O . ASP A 1 91 ? -1.309 -4.627 -8.668 1.00 91.00 91 ASP A O 1
ATOM 694 N N . LEU A 1 92 ? -0.010 -4.317 -6.858 1.00 92.75 92 LEU A N 1
ATOM 695 C CA . LEU A 1 92 ? -1.095 -3.957 -5.938 1.00 92.75 92 LEU A CA 1
ATOM 696 C C . LEU A 1 92 ? -1.806 -2.681 -6.385 1.00 92.75 92 LEU A C 1
ATOM 698 O O . LEU A 1 92 ? -3.022 -2.698 -6.544 1.00 92.75 92 LEU A O 1
ATOM 702 N N . SER A 1 93 ? -1.070 -1.602 -6.649 1.00 93.81 93 SER A N 1
ATOM 703 C CA . SER A 1 93 ? -1.664 -0.356 -7.145 1.00 93.81 93 SER A CA 1
ATOM 704 C C . SER A 1 93 ? -2.390 -0.547 -8.482 1.00 93.81 93 SER A C 1
ATOM 706 O O . SER A 1 93 ? -3.478 -0.013 -8.667 1.00 93.81 93 SER A O 1
ATOM 708 N N . LEU A 1 94 ? -1.836 -1.344 -9.401 1.00 92.06 94 LEU A N 1
ATOM 709 C CA . LEU A 1 94 ? -2.485 -1.665 -10.676 1.00 92.06 94 LEU A CA 1
ATOM 710 C C . LEU A 1 94 ? -3.751 -2.507 -10.503 1.00 92.06 94 LEU A C 1
ATOM 712 O O . LEU A 1 94 ? -4.727 -2.279 -11.212 1.00 92.06 94 LEU A O 1
ATOM 716 N N . HIS A 1 95 ? -3.740 -3.475 -9.586 1.00 90.56 95 HIS A N 1
ATOM 717 C CA . HIS A 1 95 ? -4.917 -4.275 -9.263 1.00 90.56 95 HIS A CA 1
ATOM 718 C C . HIS A 1 95 ? -6.054 -3.395 -8.758 1.00 90.56 95 HIS A C 1
ATOM 720 O O . HIS A 1 95 ? -7.159 -3.487 -9.273 1.00 90.56 95 HIS A O 1
ATOM 726 N N . LEU A 1 96 ? -5.762 -2.485 -7.826 1.00 90.75 96 LEU A N 1
ATOM 727 C CA . LEU A 1 96 ? -6.750 -1.528 -7.332 1.00 90.75 96 LEU A CA 1
ATOM 728 C C . LEU A 1 96 ? -7.268 -0.616 -8.455 1.00 90.75 96 LEU A C 1
ATOM 730 O O . LEU A 1 96 ? -8.427 -0.234 -8.442 1.00 90.75 96 LEU A O 1
ATOM 734 N N . TRP A 1 97 ? -6.427 -0.277 -9.436 1.00 92.81 97 TRP A N 1
ATOM 735 C CA . TRP A 1 97 ? -6.774 0.675 -10.495 1.00 92.81 97 TRP A CA 1
ATOM 736 C C . TRP A 1 97 ? -7.654 0.099 -11.611 1.00 92.81 97 TRP A C 1
ATOM 738 O O . TRP A 1 97 ? -8.445 0.829 -12.199 1.00 92.81 97 TRP A O 1
ATOM 748 N N . ASN A 1 98 ? -7.505 -1.178 -11.968 1.00 84.88 98 ASN A N 1
ATOM 749 C CA . ASN A 1 98 ? -8.261 -1.750 -13.093 1.00 84.88 98 ASN A CA 1
ATOM 750 C C . ASN A 1 98 ? -8.611 -3.236 -12.969 1.00 84.88 98 ASN A C 1
ATOM 752 O O . ASN A 1 98 ? -8.978 -3.859 -13.967 1.00 84.88 98 ASN A O 1
ATOM 756 N N . ASP A 1 99 ? -8.426 -3.815 -11.786 1.00 68.38 99 ASP A N 1
ATOM 757 C CA . ASP A 1 99 ? -8.788 -5.187 -11.418 1.00 68.38 99 ASP A CA 1
ATOM 758 C C . ASP A 1 99 ? -8.188 -6.307 -12.299 1.00 68.38 99 ASP A C 1
ATOM 760 O O . ASP A 1 99 ? -8.588 -7.467 -12.243 1.00 68.38 99 ASP A O 1
ATOM 764 N N . SER A 1 100 ? -7.186 -5.990 -13.126 1.00 68.44 100 SER A N 1
ATOM 765 C CA . SER A 1 100 ? -6.670 -6.917 -14.151 1.00 68.44 100 SER A CA 1
ATOM 766 C C . SER A 1 100 ? -5.352 -7.603 -13.789 1.00 68.44 100 SER A C 1
ATOM 768 O O . SER A 1 100 ? -4.917 -8.520 -14.487 1.00 68.44 100 SER A O 1
ATOM 770 N N . ASN A 1 101 ? -4.715 -7.190 -12.690 1.00 70.25 101 ASN A N 1
ATOM 771 C CA . ASN A 1 101 ? -3.420 -7.714 -12.261 1.00 70.25 101 ASN A CA 1
ATOM 772 C C . ASN A 1 101 ? -3.569 -8.480 -10.941 1.00 70.25 101 ASN A C 1
ATOM 774 O O . ASN A 1 101 ? -3.726 -7.851 -9.904 1.00 70.25 101 ASN A O 1
ATOM 778 N N . PRO A 1 102 ? -3.539 -9.824 -10.928 1.00 76.06 102 PRO A N 1
ATOM 779 C CA . PRO A 1 102 ? -3.663 -10.578 -9.687 1.00 76.06 102 PRO A CA 1
ATOM 780 C C . PRO A 1 102 ? -2.454 -10.346 -8.776 1.00 76.06 102 PRO A C 1
ATOM 782 O O . PRO A 1 102 ? -1.302 -10.535 -9.174 1.00 76.06 102 PRO A O 1
ATOM 785 N N . VAL A 1 103 ? -2.722 -10.001 -7.518 1.00 80.12 103 VAL A N 1
ATOM 786 C CA . VAL A 1 103 ? -1.686 -9.713 -6.520 1.00 80.12 103 VAL A CA 1
ATOM 787 C C . VAL A 1 103 ? -1.618 -10.845 -5.513 1.00 80.12 103 VAL A C 1
ATOM 789 O O . VAL A 1 103 ? -2.565 -11.132 -4.785 1.00 80.12 103 VAL A O 1
ATOM 792 N N . ALA A 1 104 ? -0.452 -11.477 -5.408 1.00 80.50 104 ALA A N 1
ATOM 793 C CA . ALA A 1 104 ? -0.204 -12.468 -4.371 1.00 80.50 104 ALA A CA 1
ATOM 794 C C . ALA A 1 104 ? 0.092 -11.776 -3.026 1.00 80.50 104 ALA A C 1
ATOM 796 O O . ALA A 1 104 ? 1.252 -11.707 -2.613 1.00 80.50 104 ALA A O 1
ATOM 797 N N . LEU A 1 105 ? -0.944 -11.289 -2.331 1.00 80.75 105 LEU A N 1
ATOM 798 C CA . LEU A 1 105 ? -0.813 -10.577 -1.047 1.00 80.75 105 LEU A CA 1
ATOM 799 C C . LEU A 1 105 ? -0.018 -11.377 -0.006 1.00 80.75 105 LEU A C 1
ATOM 801 O O . LEU A 1 105 ? 0.865 -10.829 0.647 1.00 80.75 105 LEU A O 1
ATOM 805 N N . ALA A 1 106 ? -0.230 -12.693 0.074 1.00 79.75 106 ALA A N 1
ATOM 806 C CA . ALA A 1 106 ? 0.543 -13.564 0.962 1.00 79.75 106 ALA A CA 1
ATOM 807 C C . ALA A 1 106 ? 2.059 -13.504 0.682 1.00 79.75 106 ALA A C 1
ATOM 809 O O . ALA A 1 106 ? 2.870 -13.514 1.604 1.00 79.75 106 ALA A O 1
ATOM 810 N N . ARG A 1 107 ? 2.462 -13.396 -0.593 1.00 77.50 107 ARG A N 1
ATOM 811 C CA . ARG A 1 107 ? 3.877 -13.254 -0.975 1.00 77.50 107 ARG A CA 1
ATOM 812 C C . ARG A 1 107 ? 4.402 -11.842 -0.760 1.00 77.50 107 ARG A C 1
ATOM 814 O O . ARG A 1 107 ? 5.600 -11.697 -0.533 1.00 77.50 107 ARG A O 1
ATOM 821 N N . LEU A 1 108 ? 3.548 -10.829 -0.886 1.00 80.19 108 LEU A N 1
ATOM 822 C CA . LEU A 1 108 ? 3.906 -9.450 -0.577 1.00 80.19 108 LEU A CA 1
ATOM 823 C C . LEU A 1 108 ? 4.214 -9.330 0.919 1.00 80.19 108 LEU A C 1
ATOM 825 O O . LEU A 1 108 ? 5.351 -9.038 1.270 1.00 80.19 108 LEU A O 1
ATOM 829 N N . PHE A 1 109 ? 3.260 -9.669 1.785 1.00 82.12 109 PHE A N 1
ATOM 830 C CA . PHE A 1 109 ? 3.425 -9.550 3.235 1.00 82.12 109 PHE A CA 1
ATOM 831 C C . PHE A 1 109 ? 4.424 -10.552 3.825 1.00 82.12 109 PHE A C 1
ATOM 833 O O . PHE A 1 109 ? 5.103 -10.231 4.791 1.00 82.12 109 PHE A O 1
ATOM 840 N N . GLY A 1 110 ? 4.586 -11.735 3.224 1.00 79.50 110 GLY A N 1
ATOM 841 C CA . GLY A 1 110 ? 5.572 -12.718 3.685 1.00 79.50 110 GLY A CA 1
ATOM 842 C C . GLY A 1 110 ? 7.035 -12.348 3.405 1.00 79.50 110 GLY A C 1
ATOM 843 O O . GLY A 1 110 ? 7.921 -12.909 4.040 1.00 79.50 110 GLY A O 1
ATOM 844 N N . ASN A 1 111 ? 7.303 -11.435 2.461 1.00 80.88 111 ASN A N 1
ATOM 845 C CA . ASN A 1 111 ? 8.668 -11.040 2.067 1.00 80.88 111 ASN A CA 1
ATOM 846 C C . ASN A 1 111 ? 8.952 -9.538 2.235 1.00 80.88 111 ASN A C 1
ATOM 848 O O . ASN A 1 111 ? 10.055 -9.082 1.930 1.00 80.88 111 ASN A O 1
ATOM 852 N N . ALA A 1 112 ? 7.956 -8.753 2.636 1.00 81.50 112 ALA A N 1
ATOM 853 C CA . ALA A 1 112 ? 8.102 -7.330 2.880 1.00 81.50 112 ALA A CA 1
ATOM 854 C C . ALA A 1 112 ? 8.761 -7.090 4.242 1.00 81.50 112 ALA A C 1
ATOM 856 O O . ALA A 1 112 ? 8.436 -7.743 5.231 1.00 81.50 112 ALA A O 1
ATOM 857 N N . ASP A 1 113 ? 9.662 -6.112 4.305 1.00 83.06 113 ASP A N 1
ATOM 858 C CA . ASP A 1 113 ? 10.066 -5.543 5.588 1.00 83.06 113 ASP A CA 1
ATOM 859 C C . ASP A 1 113 ? 8.949 -4.638 6.148 1.00 83.06 113 ASP A C 1
ATOM 861 O O . ASP A 1 113 ? 7.903 -4.411 5.523 1.00 83.06 113 ASP A O 1
ATOM 865 N N . THR A 1 114 ? 9.181 -4.084 7.338 1.00 79.88 114 THR A N 1
ATOM 866 C CA . THR A 1 114 ? 8.241 -3.173 8.001 1.00 79.88 114 THR A CA 1
ATOM 867 C C . THR A 1 114 ? 7.872 -1.968 7.131 1.00 79.88 114 THR A C 1
ATOM 869 O O . THR A 1 114 ? 6.726 -1.524 7.157 1.00 79.88 114 THR A O 1
ATOM 872 N N . ARG A 1 115 ? 8.811 -1.445 6.333 1.00 86.69 115 ARG A N 1
ATOM 873 C CA . ARG A 1 115 ? 8.583 -0.271 5.483 1.00 86.69 115 ARG A CA 1
ATOM 874 C C . ARG A 1 115 ? 7.633 -0.605 4.335 1.00 86.69 115 ARG A C 1
ATOM 876 O O . ARG A 1 115 ? 6.656 0.107 4.139 1.00 86.69 115 ARG A O 1
ATOM 883 N N . HIS A 1 116 ? 7.885 -1.686 3.604 1.00 88.31 116 HIS A N 1
ATOM 884 C CA . HIS A 1 116 ? 7.045 -2.083 2.468 1.00 88.31 116 HIS A CA 1
ATOM 885 C C . HIS A 1 116 ? 5.666 -2.578 2.909 1.00 88.31 116 HIS A C 1
ATOM 887 O O . HIS A 1 116 ? 4.676 -2.345 2.220 1.00 88.31 116 HIS A O 1
ATOM 893 N N . THR A 1 117 ? 5.594 -3.227 4.073 1.00 83.94 117 THR A N 1
ATOM 894 C CA . THR A 1 117 ? 4.318 -3.615 4.688 1.00 83.94 117 THR A CA 1
ATOM 895 C C . THR A 1 117 ? 3.473 -2.383 4.988 1.00 83.94 117 THR A C 1
ATOM 897 O O . THR A 1 117 ? 2.299 -2.344 4.634 1.00 83.94 117 THR A O 1
ATOM 900 N N . ARG A 1 118 ? 4.084 -1.347 5.576 1.00 84.94 118 ARG A N 1
ATOM 901 C CA . ARG A 1 118 ? 3.416 -0.073 5.843 1.00 84.94 118 ARG A CA 1
ATOM 902 C C . ARG A 1 118 ? 2.914 0.591 4.558 1.00 84.94 118 ARG A C 1
ATOM 904 O O . ARG A 1 118 ? 1.742 0.938 4.501 1.00 84.94 118 ARG A O 1
ATOM 911 N N . MET A 1 119 ? 3.751 0.676 3.521 1.00 87.69 119 MET A N 1
ATOM 912 C CA . MET A 1 119 ? 3.351 1.226 2.214 1.00 87.69 119 MET A CA 1
ATOM 913 C C . MET A 1 119 ? 2.124 0.513 1.636 1.00 87.69 119 MET A C 1
ATOM 915 O O . MET A 1 119 ? 1.198 1.163 1.163 1.00 87.69 119 MET A O 1
ATOM 919 N N . ALA A 1 120 ? 2.104 -0.825 1.683 1.00 86.75 120 ALA A N 1
ATOM 920 C CA . ALA A 1 120 ? 0.974 -1.609 1.188 1.00 86.75 120 ALA A CA 1
ATOM 921 C C . ALA A 1 120 ? -0.327 -1.265 1.927 1.00 86.75 120 ALA A C 1
ATOM 923 O O . ALA A 1 120 ? -1.367 -1.104 1.295 1.00 86.75 120 ALA A O 1
ATOM 924 N N . LEU A 1 121 ? -0.263 -1.143 3.255 1.00 88.12 121 LEU A N 1
ATOM 925 C CA . LEU A 1 121 ? -1.422 -0.812 4.082 1.00 88.12 121 LEU A CA 1
ATOM 926 C C . LEU A 1 121 ? -1.910 0.620 3.837 1.00 88.12 121 LEU A C 1
ATOM 928 O O . LEU A 1 121 ? -3.111 0.820 3.700 1.00 88.12 121 LEU A O 1
ATOM 932 N N . GLU A 1 122 ? -1.001 1.590 3.722 1.00 85.88 122 GLU A N 1
ATOM 933 C CA . GLU A 1 122 ? -1.341 2.986 3.407 1.00 85.88 122 GLU A CA 1
ATOM 934 C C . GLU A 1 122 ? -2.029 3.105 2.037 1.00 85.88 122 GLU A C 1
ATOM 936 O O . GLU A 1 122 ? -3.035 3.796 1.913 1.00 85.88 122 GLU A O 1
ATOM 941 N N . ILE A 1 123 ? -1.544 2.375 1.027 1.00 89.56 123 ILE A N 1
ATOM 942 C CA . ILE A 1 123 ? -2.153 2.310 -0.312 1.00 89.56 123 ILE A CA 1
ATOM 943 C C . ILE A 1 123 ? -3.564 1.707 -0.267 1.00 89.56 123 ILE A C 1
ATOM 945 O O . ILE A 1 123 ? -4.488 2.256 -0.866 1.00 89.56 123 ILE A O 1
ATOM 949 N N . ILE A 1 124 ? -3.740 0.583 0.438 1.00 87.31 124 ILE A N 1
ATOM 950 C CA . ILE A 1 124 ? -5.047 -0.080 0.566 1.00 87.31 124 ILE A CA 1
ATOM 951 C C . ILE A 1 124 ? -6.038 0.833 1.295 1.00 87.31 124 ILE A C 1
ATOM 953 O O . ILE A 1 124 ? -7.174 0.971 0.849 1.00 87.31 124 ILE A O 1
ATOM 957 N N . ALA A 1 125 ? -5.606 1.472 2.384 1.00 84.44 125 ALA A N 1
ATOM 958 C CA . ALA A 1 125 ? -6.440 2.383 3.160 1.00 84.44 125 ALA A CA 1
ATOM 959 C C . ALA A 1 125 ? -6.853 3.618 2.345 1.00 84.44 125 ALA A C 1
ATOM 961 O O . ALA A 1 125 ? -8.032 3.967 2.323 1.00 84.44 125 ALA A O 1
ATOM 962 N N . ALA A 1 126 ? -5.916 4.238 1.618 1.00 84.62 126 ALA A N 1
ATOM 963 C CA . ALA A 1 126 ? -6.215 5.385 0.763 1.00 84.62 126 ALA A CA 1
ATOM 964 C C . ALA A 1 126 ? -7.211 5.032 -0.347 1.00 84.62 126 ALA A C 1
ATOM 966 O O . ALA A 1 126 ? -8.184 5.754 -0.546 1.00 84.62 126 ALA A O 1
ATOM 967 N N . TYR A 1 127 ? -7.031 3.889 -1.018 1.00 87.38 127 TYR A N 1
ATOM 968 C CA . TYR A 1 127 ? -7.990 3.435 -2.026 1.00 87.38 127 TYR A CA 1
ATOM 969 C C . TYR A 1 127 ? -9.364 3.110 -1.428 1.00 87.38 127 TYR A C 1
ATOM 971 O O . TYR A 1 127 ? -10.381 3.426 -2.032 1.00 87.38 127 TYR A O 1
ATOM 979 N N . ALA A 1 128 ? -9.425 2.505 -0.240 1.00 83.88 128 ALA A N 1
ATOM 980 C CA . ALA A 1 128 ? -10.701 2.235 0.421 1.00 83.88 128 ALA A CA 1
ATOM 981 C C . ALA A 1 128 ? -11.462 3.526 0.784 1.00 83.88 128 ALA A C 1
ATOM 983 O O . ALA A 1 128 ? -12.691 3.530 0.753 1.00 83.88 128 ALA A O 1
ATOM 984 N N . SER A 1 129 ? -10.738 4.602 1.109 1.00 83.81 129 SER A N 1
ATOM 985 C CA . SER A 1 129 ? -11.307 5.907 1.468 1.00 83.81 129 SER A CA 1
ATOM 986 C C . SER A 1 129 ? -11.714 6.738 0.244 1.00 83.81 129 SER A C 1
ATOM 988 O O . SER A 1 129 ? -12.849 7.205 0.151 1.00 83.81 129 SER A O 1
ATOM 990 N N . GLU A 1 130 ? -10.799 6.921 -0.713 1.00 84.75 130 GLU A N 1
ATOM 991 C CA . GLU A 1 130 ? -10.971 7.859 -1.833 1.00 84.75 130 GLU A CA 1
ATOM 992 C C . GLU A 1 130 ? -11.271 7.157 -3.165 1.00 84.75 130 GLU A C 1
ATOM 994 O O . GLU A 1 130 ? -11.927 7.728 -4.042 1.00 84.75 130 GLU A O 1
ATOM 999 N N . GLY A 1 131 ? -10.838 5.905 -3.318 1.00 87.06 131 GLY A N 1
ATOM 1000 C CA . GLY A 1 131 ? -10.979 5.127 -4.547 1.00 87.06 131 GLY A CA 1
ATOM 1001 C C . GLY A 1 131 ? -10.361 5.832 -5.753 1.00 87.06 131 GLY A C 1
ATOM 1002 O O . GLY A 1 131 ? -9.261 6.376 -5.695 1.00 87.06 131 GLY A O 1
ATOM 1003 N N . GLU A 1 132 ? -11.102 5.856 -6.861 1.00 90.25 132 GLU A N 1
ATOM 1004 C CA . GLU A 1 132 ? -10.714 6.566 -8.087 1.00 90.25 132 GLU A CA 1
ATOM 1005 C C . GLU A 1 132 ? -10.782 8.102 -7.967 1.00 90.25 132 GLU A C 1
ATOM 1007 O O . GLU A 1 132 ? -10.371 8.801 -8.895 1.00 90.25 132 GLU A O 1
ATOM 1012 N N . ASN A 1 133 ? -11.283 8.655 -6.852 1.00 87.56 133 ASN A N 1
ATOM 1013 C CA . ASN A 1 133 ? -11.317 10.108 -6.655 1.00 87.56 133 ASN A CA 1
ATOM 1014 C C . ASN A 1 133 ? -9.942 10.692 -6.304 1.00 87.56 133 ASN A C 1
ATOM 1016 O O . ASN A 1 133 ? -9.780 11.910 -6.382 1.00 87.56 133 ASN A O 1
ATOM 1020 N N . ASP A 1 134 ? -8.961 9.854 -5.955 1.00 90.12 134 ASP A N 1
ATOM 1021 C CA . ASP A 1 134 ? -7.585 10.286 -5.728 1.00 90.12 134 ASP A CA 1
ATOM 1022 C C . ASP A 1 134 ? -6.883 10.552 -7.084 1.00 90.12 134 ASP A C 1
ATOM 1024 O O . ASP A 1 134 ? -6.594 9.621 -7.853 1.00 90.12 134 ASP A O 1
ATOM 1028 N N . PRO A 1 135 ? -6.556 11.816 -7.422 1.00 89.38 135 PRO A N 1
ATOM 1029 C CA . PRO A 1 135 ? -5.925 12.144 -8.696 1.00 89.38 135 PRO A CA 1
ATOM 1030 C C . PRO A 1 135 ? -4.491 11.607 -8.811 1.00 89.38 135 PRO A C 1
ATOM 1032 O O . PRO A 1 135 ? -4.032 11.329 -9.923 1.00 89.38 135 PRO A O 1
ATOM 1035 N N . ALA A 1 136 ? -3.769 11.447 -7.698 1.00 92.19 136 ALA A N 1
ATOM 1036 C CA . ALA A 1 136 ? -2.422 10.888 -7.710 1.00 92.19 136 ALA A CA 1
ATOM 1037 C C . ALA A 1 136 ? -2.452 9.380 -7.972 1.00 92.19 136 ALA A C 1
ATOM 1039 O O . ALA A 1 136 ? -1.617 8.875 -8.726 1.00 92.19 136 ALA A O 1
ATOM 1040 N N . PHE A 1 137 ? -3.445 8.679 -7.423 1.00 94.81 137 PHE A N 1
ATOM 1041 C CA . PHE A 1 137 ? -3.708 7.282 -7.750 1.00 94.81 137 PHE A CA 1
ATOM 1042 C C . PHE A 1 137 ? -4.002 7.092 -9.241 1.00 94.81 137 PHE A C 1
ATOM 1044 O O . PHE A 1 137 ? -3.359 6.275 -9.906 1.00 94.81 137 PHE A O 1
ATOM 1051 N N . MET A 1 138 ? -4.922 7.888 -9.794 1.00 94.56 138 MET A N 1
ATOM 1052 C CA . MET A 1 138 ? -5.295 7.793 -11.207 1.00 94.56 138 MET A CA 1
ATOM 1053 C C . MET A 1 138 ? -4.124 8.108 -12.144 1.00 94.56 138 MET A C 1
ATOM 1055 O O . MET A 1 138 ? -3.960 7.454 -13.179 1.00 94.56 138 MET A O 1
ATOM 1059 N N . ALA A 1 139 ? -3.278 9.079 -11.788 1.00 93.81 139 ALA A N 1
ATOM 1060 C CA . ALA A 1 139 ? -2.051 9.361 -12.527 1.00 93.81 139 ALA A CA 1
ATOM 1061 C C . ALA A 1 139 ? -1.072 8.177 -12.460 1.00 93.81 139 ALA A C 1
ATOM 1063 O O . ALA A 1 139 ? -0.622 7.691 -13.500 1.00 93.81 139 ALA A O 1
ATOM 1064 N N . LEU A 1 140 ? -0.810 7.655 -11.257 1.00 94.88 140 LEU A N 1
ATOM 1065 C CA . LEU A 1 140 ? 0.087 6.521 -11.044 1.00 94.88 140 LEU A CA 1
ATOM 1066 C C . LEU A 1 140 ? -0.359 5.272 -11.820 1.00 94.88 140 LEU A C 1
ATOM 1068 O O . LEU A 1 140 ? 0.473 4.621 -12.450 1.00 94.88 140 LEU A O 1
ATOM 1072 N N . GLY A 1 141 ? -1.651 4.937 -11.803 1.00 94.12 141 GLY A N 1
ATOM 1073 C CA . GLY A 1 141 ? -2.185 3.776 -12.519 1.00 94.12 141 GLY A CA 1
ATOM 1074 C C . GLY A 1 141 ? -1.915 3.838 -14.026 1.00 94.12 141 GLY A C 1
ATOM 1075 O O . GLY A 1 141 ? -1.474 2.853 -14.625 1.00 94.12 141 GLY A O 1
ATOM 1076 N N . ASN A 1 142 ? -2.088 5.018 -14.634 1.00 93.62 142 ASN A N 1
ATOM 1077 C CA . ASN A 1 142 ? -1.763 5.233 -16.045 1.00 93.62 142 ASN A CA 1
ATOM 1078 C C . ASN A 1 142 ? -0.267 5.049 -16.330 1.00 93.62 142 ASN A C 1
ATOM 1080 O O . ASN A 1 142 ? 0.090 4.370 -17.294 1.00 93.62 142 ASN A O 1
ATOM 1084 N N . GLU A 1 143 ? 0.598 5.603 -15.483 1.00 94.25 143 GLU A N 1
ATOM 1085 C CA . GLU A 1 143 ? 2.049 5.486 -15.645 1.00 94.25 143 GLU A CA 1
ATOM 1086 C C . GLU A 1 143 ? 2.534 4.040 -15.524 1.00 94.25 143 GLU A C 1
ATOM 1088 O O . GLU A 1 143 ? 3.286 3.560 -16.375 1.00 94.25 143 GLU A O 1
ATOM 1093 N N . LEU A 1 144 ? 2.055 3.313 -14.511 1.00 93.19 144 LEU A N 1
ATOM 1094 C CA . LEU A 1 144 ? 2.383 1.901 -14.324 1.00 93.19 144 LEU A CA 1
ATOM 1095 C C . LEU A 1 144 ? 1.905 1.058 -15.511 1.00 93.19 144 LEU A C 1
ATOM 1097 O O . LEU A 1 144 ? 2.633 0.178 -15.976 1.00 93.19 144 LEU A O 1
ATOM 1101 N N . ARG A 1 145 ? 0.712 1.337 -16.051 1.00 91.94 145 ARG A N 1
ATOM 1102 C CA . ARG A 1 145 ? 0.206 0.664 -17.256 1.00 91.94 145 ARG A CA 1
ATOM 1103 C C . ARG A 1 145 ? 1.125 0.905 -18.454 1.00 91.94 145 ARG A C 1
ATOM 1105 O O . ARG A 1 145 ? 1.456 -0.045 -19.166 1.00 91.94 145 ARG A O 1
ATOM 1112 N N . ASP A 1 146 ? 1.525 2.151 -18.686 1.00 92.06 146 ASP A N 1
ATOM 1113 C CA . ASP A 1 146 ? 2.383 2.504 -19.818 1.00 92.06 146 ASP A CA 1
ATOM 1114 C C . ASP A 1 146 ? 3.777 1.873 -19.685 1.00 92.06 146 ASP A C 1
ATOM 1116 O O . ASP A 1 146 ? 4.290 1.317 -20.659 1.00 92.06 146 ASP A O 1
ATOM 1120 N N . GLN A 1 147 ? 4.339 1.841 -18.472 1.00 89.81 147 GLN A N 1
ATOM 1121 C CA . GLN A 1 147 ? 5.591 1.143 -18.180 1.00 89.81 147 GLN A CA 1
ATOM 1122 C C . GLN A 1 147 ? 5.485 -0.364 -18.450 1.00 89.81 147 GLN A C 1
ATOM 1124 O O . GLN A 1 147 ? 6.338 -0.928 -19.134 1.00 89.81 147 GLN A O 1
ATOM 1129 N N . ARG A 1 148 ? 4.420 -1.028 -17.978 1.00 87.19 148 ARG A N 1
ATOM 1130 C CA . ARG A 1 148 ? 4.199 -2.466 -18.222 1.00 87.19 148 ARG A CA 1
ATOM 1131 C C . ARG A 1 148 ? 4.054 -2.786 -19.707 1.00 87.19 148 ARG A C 1
ATOM 1133 O O . ARG A 1 148 ? 4.559 -3.813 -20.159 1.00 87.19 148 ARG A O 1
ATOM 1140 N N . ARG A 1 149 ? 3.398 -1.909 -20.472 1.00 88.62 149 ARG A N 1
ATOM 1141 C CA . ARG A 1 149 ? 3.291 -2.051 -21.930 1.00 88.62 149 ARG A CA 1
ATOM 1142 C C . ARG A 1 149 ? 4.663 -1.949 -22.599 1.00 88.62 149 ARG A C 1
ATOM 1144 O O . ARG A 1 149 ? 4.986 -2.816 -23.405 1.00 88.62 149 ARG A O 1
ATOM 1151 N N . ALA A 1 150 ? 5.469 -0.954 -22.231 1.00 87.88 150 ALA A N 1
ATOM 1152 C CA . ALA A 1 150 ? 6.816 -0.775 -22.778 1.00 87.88 150 ALA A CA 1
ATOM 1153 C C . ALA A 1 150 ? 7.756 -1.948 -22.430 1.00 87.88 150 ALA A C 1
ATOM 1155 O O . ALA A 1 150 ? 8.480 -2.447 -23.293 1.00 87.88 150 ALA A O 1
ATOM 1156 N N . GLU A 1 151 ? 7.707 -2.442 -21.187 1.00 85.88 151 GLU A N 1
ATOM 1157 C CA . GLU A 1 151 ? 8.440 -3.642 -20.753 1.00 85.88 151 GLU A CA 1
ATOM 1158 C C . GLU A 1 151 ? 8.048 -4.878 -21.582 1.00 85.88 151 GLU A C 1
ATOM 1160 O O . GLU A 1 151 ? 8.909 -5.655 -21.995 1.00 85.88 151 GLU A O 1
ATOM 1165 N N . ALA A 1 152 ? 6.750 -5.068 -21.842 1.00 85.25 152 ALA A N 1
ATOM 1166 C CA . ALA A 1 152 ? 6.258 -6.189 -22.637 1.00 85.25 152 ALA A CA 1
ATOM 1167 C C . ALA A 1 152 ? 6.693 -6.109 -24.109 1.00 85.25 152 ALA A C 1
ATOM 1169 O O . ALA A 1 152 ? 6.992 -7.141 -24.705 1.00 85.25 152 ALA A O 1
ATOM 1170 N N . GLU A 1 153 ? 6.735 -4.910 -24.689 1.00 87.94 153 GLU A N 1
ATOM 1171 C CA . GLU A 1 153 ? 7.206 -4.680 -26.059 1.00 87.94 153 GLU A CA 1
ATOM 1172 C C . GLU A 1 153 ? 8.708 -4.960 -26.184 1.00 87.94 153 GLU A C 1
ATOM 1174 O O . GLU A 1 153 ? 9.114 -5.766 -27.018 1.00 87.94 153 GLU A O 1
ATOM 1179 N N . THR A 1 154 ? 9.509 -4.439 -25.250 1.00 89.25 154 THR A N 1
ATOM 1180 C CA . THR A 1 154 ? 10.963 -4.674 -25.202 1.00 89.25 154 THR A CA 1
ATOM 1181 C C . THR A 1 154 ? 11.287 -6.168 -25.075 1.00 89.25 154 THR A C 1
ATOM 1183 O O . THR A 1 154 ? 12.149 -6.692 -25.776 1.00 89.25 154 THR A O 1
ATOM 1186 N N . ASN A 1 155 ? 10.565 -6.892 -24.213 1.00 82.88 155 ASN A N 1
ATOM 1187 C CA . ASN A 1 155 ? 10.765 -8.332 -24.028 1.00 82.88 155 ASN A CA 1
ATOM 1188 C C . ASN A 1 155 ? 10.361 -9.166 -25.254 1.00 82.88 155 ASN A C 1
ATOM 1190 O O . ASN A 1 155 ? 10.878 -10.266 -25.418 1.00 82.88 155 ASN A O 1
ATOM 1194 N N . ARG A 1 156 ? 9.439 -8.678 -26.097 1.00 82.19 156 ARG A N 1
ATOM 1195 C CA . ARG A 1 156 ? 9.068 -9.343 -27.358 1.00 82.19 156 ARG A CA 1
ATOM 1196 C C . ARG A 1 156 ? 10.111 -9.135 -28.445 1.00 82.19 156 ARG A C 1
ATOM 1198 O O . ARG A 1 156 ? 10.336 -10.052 -29.217 1.00 82.19 156 ARG A O 1
ATOM 1205 N N . GLU A 1 157 ? 10.725 -7.957 -28.511 1.00 78.69 157 GLU A N 1
ATOM 1206 C CA . GLU A 1 157 ? 11.803 -7.672 -29.468 1.00 78.69 157 GLU A CA 1
ATOM 1207 C C . GLU A 1 157 ? 13.106 -8.406 -29.119 1.00 78.69 157 GLU A C 1
ATOM 1209 O O . GLU A 1 157 ? 13.919 -8.685 -29.998 1.00 78.69 157 GLU A O 1
ATOM 1214 N N . ALA A 1 158 ? 13.307 -8.724 -27.837 1.00 70.56 158 ALA A N 1
ATOM 1215 C CA . ALA A 1 158 ? 14.478 -9.443 -27.343 1.00 70.56 158 ALA A CA 1
ATOM 1216 C C . ALA A 1 158 ? 14.359 -10.983 -27.395 1.00 70.56 158 ALA A C 1
ATOM 1218 O O . ALA A 1 158 ? 15.346 -11.660 -27.095 1.00 70.56 158 ALA A O 1
ATOM 1219 N N . ALA A 1 159 ? 13.179 -11.527 -27.718 1.00 63.53 159 ALA A N 1
ATOM 1220 C CA . ALA A 1 159 ? 12.879 -12.964 -27.766 1.00 63.53 159 ALA A CA 1
ATOM 1221 C C . ALA A 1 159 ? 12.897 -13.507 -29.201 1.00 63.53 159 ALA A C 1
ATOM 1223 O O . ALA A 1 159 ? 13.390 -14.645 -29.376 1.00 63.53 159 ALA A O 1
#

Mean predicted aligned error: 14.69 Å

Secondary structure (DSSP, 8-state):
-PPPPPP---HHHHHHHHHHHHHHHHHHHTT--S---SHHHHHHHHHHHHHHHHHHHHHHHHS--TTS-HHHHTHHHHHH--SHHHHHHHHHHHHHHHS-S---HHHHHHH--HHHHHHHHHHHHHHHHHGGG-HHHHHHHHHHHHHHHHHHHHHHHT-

pLDDT: mean 72.5, std 18.22, range [30.97, 94.88]